Protein AF-A0A0U5JS63-F1 (afdb_monomer)

Organism: Limosilactobacillus reuteri (NCBI:txid1598)

Sequence (118 aa):
MTHFAPIREALPHPIIELARRQRMWEMTTAMLGSRHLGALLAKFPEVKAVFYGHLHYAQSLITVGNIEYRNQAVGVRRKNSENWKGKSLLDQWISCLYTKKSSFFKKRRKNTCNEVGN

InterPro domains:
  IPR029052 Metallo-dependent phosphatase-like [SSF56300] (23-82)

Nearest PDB structures (foldseek):
  3sxu-assembly1_B  TM=2.133E-01  e=7.254E+00  Escherichia coli K-12

Mean predicted aligned error: 8.8 Å

Radius of gyration: 21.94 Å; Cα contacts (8 Å, |Δi|>4): 132; chains: 1; bounding box: 36×58×70 Å

Secondary structure (DSSP, 8-state):
--SSB-SGGGS------SHHHHHHHHHHHHHHB-HHHHHHHTT-TT--EEEE--S-S----EEETTEEEEE-------TT-TT---SSHHHHHHHH------GGGS------------

Structure (mmCIF, N/CA/C/O backbone):
data_AF-A0A0U5JS63-F1
#
_entry.id   AF-A0A0U5JS63-F1
#
loop_
_atom_site.group_PDB
_atom_site.id
_atom_site.type_symbol
_atom_site.label_atom_id
_atom_site.label_alt_id
_atom_site.label_comp_id
_atom_site.label_asym_id
_atom_site.label_entity_id
_atom_site.label_seq_id
_atom_site.pdbx_PDB_ins_code
_atom_site.Cartn_x
_atom_site.Cartn_y
_atom_site.Cartn_z
_atom_site.occupancy
_atom_site.B_iso_or_equiv
_atom_site.auth_seq_id
_atom_site.auth_comp_id
_atom_site.auth_asym_id
_atom_site.auth_atom_id
_atom_site.pdbx_PDB_model_num
ATOM 1 N N . MET A 1 1 ? -0.360 -5.695 10.145 1.00 88.06 1 MET A N 1
ATOM 2 C CA . MET A 1 1 ? 0.600 -5.102 9.186 1.00 88.06 1 MET A CA 1
ATOM 3 C C . MET A 1 1 ? 1.315 -6.242 8.488 1.00 88.06 1 MET A C 1
ATOM 5 O O . MET A 1 1 ? 1.571 -7.245 9.138 1.00 88.06 1 MET A O 1
ATOM 9 N N . THR A 1 2 ? 1.598 -6.113 7.198 1.00 93.44 2 THR A N 1
ATOM 10 C CA . THR A 1 2 ? 2.401 -7.073 6.425 1.00 93.44 2 THR A CA 1
ATOM 11 C C . THR A 1 2 ? 3.505 -6.321 5.685 1.00 93.44 2 THR A C 1
ATOM 13 O O . THR A 1 2 ? 3.387 -5.119 5.468 1.00 93.44 2 THR A O 1
ATOM 16 N N . HIS A 1 3 ? 4.591 -6.995 5.316 1.00 93.81 3 HIS A N 1
ATOM 17 C CA . HIS A 1 3 ? 5.593 -6.393 4.439 1.00 93.81 3 HIS A CA 1
ATOM 18 C C . HIS A 1 3 ? 5.120 -6.401 2.977 1.00 93.81 3 HIS A C 1
ATOM 20 O O . HIS A 1 3 ? 5.173 -5.370 2.315 1.00 93.81 3 HIS A O 1
ATOM 26 N N . PHE A 1 4 ? 4.598 -7.535 2.504 1.00 95.44 4 PHE A N 1
ATOM 27 C CA . PHE A 1 4 ? 4.216 -7.765 1.108 1.00 95.44 4 PHE A CA 1
ATOM 28 C C . PHE A 1 4 ? 2.817 -7.246 0.761 1.00 95.44 4 PHE A C 1
ATOM 30 O O . PHE A 1 4 ? 1.952 -7.134 1.633 1.00 95.44 4 PHE A O 1
ATOM 37 N N . ALA A 1 5 ? 2.568 -6.996 -0.526 1.00 96.12 5 ALA A N 1
ATOM 38 C CA . ALA A 1 5 ? 1.268 -6.562 -1.023 1.00 96.12 5 ALA A CA 1
ATOM 39 C C . ALA A 1 5 ? 0.202 -7.669 -0.848 1.00 96.12 5 ALA A C 1
ATOM 41 O O . ALA A 1 5 ? 0.349 -8.770 -1.388 1.00 96.12 5 ALA A O 1
ATOM 42 N N . PRO A 1 6 ? -0.886 -7.413 -0.102 1.00 96.62 6 PRO A N 1
ATOM 43 C CA . PRO A 1 6 ? -1.882 -8.438 0.213 1.00 96.62 6 PRO A CA 1
ATOM 44 C C . PRO A 1 6 ? -2.947 -8.605 -0.879 1.00 96.62 6 PRO A C 1
ATOM 46 O O . PRO A 1 6 ? -3.703 -9.569 -0.850 1.00 96.62 6 PRO A O 1
ATOM 49 N N . ILE A 1 7 ? -3.049 -7.665 -1.818 1.00 96.19 7 ILE A N 1
ATOM 50 C CA . ILE A 1 7 ? -4.107 -7.627 -2.830 1.00 96.19 7 ILE A CA 1
ATOM 51 C C . ILE A 1 7 ? -3.521 -7.428 -4.218 1.00 96.19 7 ILE A C 1
ATOM 53 O O . ILE A 1 7 ? -2.464 -6.814 -4.381 1.00 96.19 7 ILE A O 1
ATOM 57 N N . ARG A 1 8 ? -4.222 -7.950 -5.224 1.00 94.12 8 ARG A N 1
ATOM 58 C CA . ARG A 1 8 ? -3.775 -7.873 -6.613 1.00 94.12 8 ARG A CA 1
ATOM 59 C C . ARG A 1 8 ? -3.787 -6.428 -7.095 1.00 94.12 8 ARG A C 1
ATOM 61 O O . ARG A 1 8 ? -2.828 -6.004 -7.714 1.00 94.12 8 ARG A O 1
ATOM 68 N N . GLU A 1 9 ? -4.814 -5.666 -6.743 1.00 94.06 9 GLU A N 1
ATOM 69 C CA . GLU A 1 9 ? -5.054 -4.268 -7.114 1.00 94.06 9 GLU A CA 1
ATOM 70 C C . GLU A 1 9 ? -3.917 -3.330 -6.681 1.00 94.06 9 GLU A C 1
ATOM 72 O O . GLU A 1 9 ? -3.735 -2.266 -7.267 1.00 94.06 9 GLU A O 1
ATOM 77 N N . ALA A 1 10 ? -3.122 -3.728 -5.680 1.00 93.12 10 ALA A N 1
ATOM 78 C CA . ALA A 1 10 ? -1.949 -2.973 -5.261 1.00 93.12 10 ALA A CA 1
ATOM 79 C C . ALA A 1 10 ? -0.753 -3.121 -6.222 1.00 93.12 10 ALA A C 1
ATOM 81 O O . ALA A 1 10 ? 0.143 -2.272 -6.218 1.00 93.12 10 ALA A O 1
ATOM 82 N N . LEU A 1 11 ? -0.723 -4.179 -7.033 1.00 91.56 11 LEU A N 1
ATOM 83 C CA . LEU A 1 11 ? 0.383 -4.495 -7.929 1.00 91.56 11 LEU A CA 1
ATOM 84 C C . LEU A 1 11 ? 0.225 -3.796 -9.288 1.00 91.56 11 LEU A C 1
ATOM 86 O O . LEU A 1 11 ? -0.900 -3.553 -9.734 1.00 91.56 11 LEU A O 1
ATOM 90 N N . PRO A 1 12 ? 1.325 -3.479 -9.992 1.00 85.62 12 PRO A N 1
ATOM 91 C CA . PRO A 1 12 ? 1.242 -2.928 -11.336 1.00 85.62 12 PRO A CA 1
ATOM 92 C C . PRO A 1 12 ? 0.799 -4.010 -12.333 1.00 85.62 12 PRO A C 1
ATOM 94 O O . PRO A 1 12 ? 1.218 -5.163 -12.247 1.00 85.62 12 PRO A O 1
ATOM 97 N N . HIS A 1 13 ? -0.012 -3.622 -13.317 1.00 84.69 13 HIS A N 1
ATOM 98 C CA . HIS A 1 13 ? -0.506 -4.514 -14.372 1.00 84.69 13 HIS A CA 1
ATOM 99 C C . HIS A 1 13 ? -0.167 -3.947 -15.758 1.00 84.69 13 HIS A C 1
ATOM 101 O O . HIS A 1 13 ? -1.053 -3.449 -16.452 1.00 84.69 13 HIS A O 1
ATOM 107 N N . PRO A 1 14 ? 1.117 -3.942 -16.152 1.00 86.44 14 PRO A N 1
ATOM 108 C CA . PRO A 1 14 ? 1.516 -3.511 -17.481 1.00 86.44 14 PRO A CA 1
ATOM 109 C C . PRO A 1 14 ? 0.976 -4.472 -18.545 1.00 86.44 14 PRO A C 1
ATOM 111 O O . PRO A 1 14 ? 0.935 -5.686 -18.347 1.00 86.44 14 PRO A O 1
ATOM 114 N N . ILE A 1 15 ? 0.622 -3.922 -19.702 1.00 88.31 15 ILE A N 1
ATOM 115 C CA . ILE A 1 15 ? 0.368 -4.706 -20.910 1.00 88.31 15 ILE A CA 1
ATOM 116 C C . ILE A 1 15 ? 1.737 -5.054 -21.505 1.00 88.31 15 ILE A C 1
ATOM 118 O O . ILE A 1 15 ? 2.526 -4.158 -21.808 1.00 88.31 15 ILE A O 1
ATOM 122 N N . ILE A 1 16 ? 2.051 -6.347 -21.617 1.00 89.50 16 ILE A N 1
ATOM 123 C CA . ILE A 1 16 ? 3.338 -6.828 -22.129 1.00 89.50 16 ILE A CA 1
ATOM 124 C C . ILE A 1 16 ? 3.092 -7.777 -23.300 1.00 89.50 16 ILE A C 1
ATOM 126 O O . ILE A 1 16 ? 2.625 -8.895 -23.120 1.00 89.50 16 ILE A O 1
ATOM 130 N N . GLU A 1 17 ? 3.468 -7.347 -24.501 1.00 91.19 17 GLU A N 1
ATOM 131 C CA . GLU A 1 17 ? 3.238 -8.121 -25.729 1.00 91.19 17 GLU A CA 1
ATOM 132 C C . GLU A 1 17 ? 4.258 -9.257 -25.919 1.00 91.19 17 GLU A C 1
ATOM 134 O O . GLU A 1 17 ? 3.952 -10.307 -26.479 1.00 91.19 17 GLU A O 1
ATOM 139 N N . LEU A 1 18 ? 5.490 -9.082 -25.425 1.00 95.06 18 LEU A N 1
ATOM 140 C CA . LEU A 1 18 ? 6.550 -10.074 -25.601 1.00 95.06 18 LEU A CA 1
ATOM 141 C C . LEU A 1 18 ? 6.511 -11.150 -24.504 1.00 95.06 18 LEU A C 1
ATOM 143 O O . LEU A 1 18 ? 6.820 -10.868 -23.344 1.00 95.06 18 LEU A O 1
ATOM 147 N N . ALA A 1 19 ? 6.291 -12.410 -24.890 1.00 92.25 19 ALA A N 1
ATOM 148 C CA . ALA A 1 19 ? 6.175 -13.555 -23.974 1.00 92.25 19 ALA A CA 1
ATOM 149 C C . ALA A 1 19 ? 7.341 -13.699 -22.971 1.00 92.25 19 ALA A C 1
ATOM 151 O O . ALA A 1 19 ? 7.136 -14.041 -21.807 1.00 92.25 19 ALA A O 1
ATOM 152 N N . ARG A 1 20 ? 8.583 -13.399 -23.383 1.00 93.38 20 ARG A N 1
ATOM 153 C CA . ARG A 1 20 ? 9.744 -13.419 -22.473 1.00 93.38 20 ARG A CA 1
ATOM 154 C C . ARG A 1 20 ? 9.622 -12.373 -21.359 1.00 93.38 20 ARG A C 1
ATOM 156 O O . ARG A 1 20 ? 9.942 -12.665 -20.210 1.00 93.38 20 ARG A O 1
ATOM 163 N N . ARG A 1 21 ? 9.178 -11.158 -21.698 1.00 92.75 21 ARG A N 1
ATOM 164 C CA . ARG A 1 21 ? 8.982 -10.073 -20.724 1.00 92.75 21 ARG A CA 1
ATOM 165 C C . ARG A 1 21 ? 7.787 -10.366 -19.817 1.00 92.75 21 ARG A C 1
ATOM 167 O O . ARG A 1 21 ? 7.883 -10.088 -18.628 1.00 92.75 21 ARG A O 1
ATOM 174 N N . GLN A 1 22 ? 6.733 -10.986 -20.351 1.00 94.19 22 GLN A N 1
ATOM 175 C CA . GLN A 1 22 ? 5.572 -11.416 -19.572 1.00 94.19 22 GLN A CA 1
ATOM 176 C C . GLN A 1 22 ? 5.977 -12.394 -18.458 1.00 94.19 22 GLN A C 1
ATOM 178 O O . GLN A 1 22 ? 5.692 -12.139 -17.293 1.00 94.19 22 GLN A O 1
ATOM 183 N N . ARG A 1 23 ? 6.758 -13.438 -18.776 1.00 92.44 23 ARG A N 1
ATOM 184 C CA . ARG A 1 23 ? 7.254 -14.390 -17.760 1.00 92.44 23 ARG A CA 1
ATOM 185 C C . ARG A 1 23 ? 8.115 -13.731 -16.683 1.00 92.44 23 ARG A C 1
ATOM 187 O O . ARG A 1 23 ? 7.968 -14.019 -15.499 1.00 92.44 23 ARG A O 1
ATOM 194 N N . MET A 1 24 ? 9.019 -12.829 -17.075 1.00 92.69 24 MET A N 1
ATOM 195 C CA . MET A 1 24 ? 9.816 -12.062 -16.105 1.00 92.69 24 MET A CA 1
ATOM 196 C C . MET A 1 24 ? 8.933 -11.219 -15.183 1.00 92.69 24 MET A C 1
ATOM 198 O O . MET A 1 24 ? 9.205 -11.118 -13.985 1.00 92.69 24 MET A O 1
ATOM 202 N N . TRP A 1 25 ? 7.879 -10.617 -15.733 1.00 92.19 25 TRP A N 1
ATOM 203 C CA . TRP A 1 25 ? 6.935 -9.824 -14.963 1.00 92.19 25 TRP A CA 1
ATOM 204 C C . TRP A 1 25 ? 6.110 -10.670 -13.993 1.00 92.19 25 TRP A C 1
ATOM 206 O O . TRP A 1 25 ? 5.932 -10.273 -12.845 1.00 92.19 25 TRP A O 1
ATOM 216 N N . GLU A 1 26 ? 5.670 -11.856 -14.404 1.00 91.44 26 GLU A N 1
ATOM 217 C CA . GLU A 1 26 ? 4.963 -12.807 -13.540 1.00 91.44 26 GLU A CA 1
ATOM 218 C C . GLU A 1 26 ? 5.833 -13.256 -12.362 1.00 91.44 26 GLU A C 1
ATO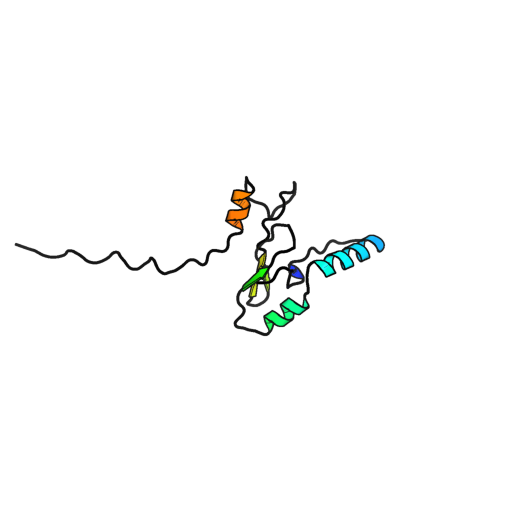M 220 O O . GLU A 1 26 ? 5.386 -13.187 -11.217 1.00 91.44 26 GLU A O 1
ATOM 225 N N . MET A 1 27 ? 7.100 -13.613 -12.612 1.00 92.50 27 MET A N 1
ATOM 226 C CA . MET A 1 27 ? 8.057 -13.941 -11.545 1.00 92.50 27 MET A CA 1
ATOM 227 C C . MET A 1 27 ? 8.287 -12.759 -10.600 1.00 92.50 27 MET A C 1
ATOM 229 O O . MET A 1 27 ? 8.313 -12.932 -9.385 1.00 92.50 27 MET A O 1
ATOM 233 N N . THR A 1 28 ? 8.416 -11.547 -11.146 1.00 91.50 28 THR A N 1
ATOM 234 C CA . THR A 1 28 ? 8.586 -10.333 -10.336 1.00 91.50 28 THR A CA 1
ATOM 235 C C . THR A 1 28 ? 7.351 -10.096 -9.467 1.00 91.50 28 THR A C 1
ATOM 237 O O . THR A 1 28 ? 7.474 -9.894 -8.265 1.00 91.50 28 THR A O 1
ATOM 240 N N . THR A 1 29 ? 6.155 -10.196 -10.050 1.00 91.56 29 THR A N 1
ATOM 241 C CA . THR A 1 29 ? 4.863 -10.027 -9.367 1.00 91.56 29 THR A CA 1
ATOM 242 C C . THR A 1 29 ? 4.680 -11.051 -8.245 1.00 91.56 29 THR A C 1
ATOM 244 O O . THR A 1 29 ? 4.194 -10.691 -7.175 1.00 91.56 29 THR A O 1
ATOM 247 N N . ALA A 1 30 ? 5.127 -12.295 -8.446 1.00 91.81 30 ALA A N 1
ATOM 248 C CA . ALA A 1 30 ? 5.085 -13.345 -7.427 1.00 91.81 30 ALA A CA 1
ATOM 249 C C . ALA A 1 30 ? 5.924 -13.015 -6.177 1.00 91.81 30 ALA A C 1
ATOM 251 O O . ALA A 1 30 ? 5.593 -13.471 -5.086 1.00 91.81 30 ALA A O 1
ATOM 252 N N . MET A 1 31 ? 6.969 -12.192 -6.314 1.00 93.69 31 MET A N 1
ATOM 253 C CA . MET A 1 31 ? 7.792 -11.734 -5.188 1.00 93.69 31 MET A CA 1
ATOM 254 C C . MET A 1 31 ? 7.185 -10.528 -4.459 1.00 93.69 31 MET A C 1
ATOM 256 O O . MET A 1 31 ? 7.557 -10.253 -3.322 1.00 93.69 31 MET A O 1
ATOM 260 N N . LEU A 1 32 ? 6.241 -9.810 -5.082 1.00 94.00 32 LEU A N 1
ATOM 261 C CA . LEU A 1 32 ? 5.661 -8.596 -4.500 1.00 94.00 32 LEU A CA 1
ATOM 262 C C . LEU A 1 32 ? 4.600 -8.885 -3.434 1.00 94.00 32 LEU A C 1
ATOM 264 O O . LEU A 1 32 ? 4.360 -8.049 -2.557 1.00 94.00 32 LEU A O 1
ATOM 268 N N . GLY A 1 33 ? 3.957 -10.050 -3.502 1.00 94.00 33 GLY A N 1
ATOM 269 C CA . GLY A 1 33 ? 2.986 -10.480 -2.509 1.00 94.00 33 GLY A CA 1
ATOM 270 C C . GLY A 1 33 ? 2.002 -11.522 -3.014 1.00 94.00 33 GLY A C 1
ATOM 271 O O . GLY A 1 33 ? 2.281 -12.269 -3.948 1.00 94.00 33 GLY A O 1
ATOM 272 N N . SER A 1 34 ? 0.846 -11.612 -2.357 1.00 93.69 34 SER A N 1
ATOM 273 C CA . SER A 1 34 ? -0.103 -12.703 -2.587 1.00 93.69 34 SER A CA 1
ATOM 274 C C . SER A 1 34 ? -1.546 -12.259 -2.415 1.00 93.69 34 SER A C 1
ATOM 276 O O . SER A 1 34 ? -1.960 -11.873 -1.324 1.00 93.69 34 SER A O 1
ATOM 278 N N . ARG A 1 35 ? -2.352 -12.438 -3.470 1.00 93.56 35 ARG A N 1
ATOM 279 C CA . ARG A 1 35 ? -3.812 -12.227 -3.433 1.00 93.56 35 ARG A CA 1
ATOM 280 C C . ARG A 1 35 ? -4.531 -13.128 -2.424 1.00 93.56 35 ARG A C 1
ATOM 282 O O . ARG A 1 35 ? -5.616 -12.790 -1.960 1.00 93.56 35 ARG A O 1
ATOM 289 N N . HIS A 1 36 ? -3.940 -14.277 -2.086 1.00 95.44 36 HIS A N 1
ATOM 290 C CA . HIS A 1 36 ? -4.526 -15.209 -1.123 1.00 95.44 36 HIS A CA 1
ATOM 291 C C . HIS A 1 36 ? -4.530 -14.622 0.293 1.00 95.44 36 HIS A C 1
ATOM 293 O O . HIS A 1 36 ? -5.448 -14.904 1.058 1.00 95.44 36 HIS A O 1
ATOM 299 N N . LEU A 1 37 ? -3.565 -13.752 0.620 1.00 95.75 37 LEU A N 1
ATOM 300 C CA . LEU A 1 37 ? -3.549 -13.033 1.892 1.00 95.75 37 LEU A CA 1
ATOM 301 C C . LEU A 1 37 ? -4.722 -12.048 1.985 1.00 95.75 37 LEU A C 1
ATOM 303 O O . LEU A 1 37 ? -5.413 -12.019 2.997 1.00 95.75 37 LEU A O 1
ATOM 307 N N . GLY A 1 38 ? -4.996 -11.282 0.928 1.00 95.56 38 GLY A N 1
ATOM 308 C CA . GLY A 1 38 ? -6.153 -10.388 0.865 1.00 95.56 38 GLY A CA 1
ATOM 309 C C . GLY A 1 38 ? -7.472 -11.142 0.999 1.00 95.56 38 GLY A C 1
ATOM 310 O O . GLY A 1 38 ? -8.318 -10.750 1.799 1.00 95.56 38 GLY A O 1
ATOM 311 N N . ALA A 1 39 ? -7.605 -12.274 0.301 1.00 96.12 39 ALA A N 1
ATOM 312 C CA . ALA A 1 39 ? -8.772 -13.146 0.412 1.00 96.12 39 ALA A CA 1
ATOM 313 C C . ALA A 1 39 ? -8.947 -13.733 1.823 1.00 96.12 39 ALA A C 1
ATOM 315 O O . ALA A 1 39 ? -10.074 -13.890 2.281 1.00 96.12 39 ALA A O 1
ATOM 316 N N . LEU A 1 40 ? -7.852 -14.050 2.522 1.00 96.44 40 LEU A N 1
ATOM 317 C CA . LEU A 1 40 ? -7.896 -14.480 3.919 1.00 96.44 40 LEU A CA 1
ATOM 318 C C . LEU A 1 40 ? -8.368 -13.343 4.830 1.00 96.44 40 LEU A C 1
ATOM 320 O O . LEU A 1 40 ? -9.277 -13.548 5.625 1.00 96.44 40 LEU A O 1
ATOM 324 N N . LEU A 1 41 ? -7.784 -12.150 4.694 1.00 96.06 41 LEU A N 1
ATOM 325 C CA . LEU A 1 41 ? -8.118 -10.980 5.513 1.00 96.06 41 LEU A CA 1
ATOM 326 C C . LEU A 1 41 ? -9.584 -10.559 5.346 1.00 96.06 41 LEU A C 1
ATOM 328 O O . LEU A 1 41 ? -10.228 -10.213 6.330 1.00 96.06 41 LEU A O 1
ATOM 332 N N . ALA A 1 42 ? -10.129 -10.668 4.132 1.00 95.44 42 ALA A N 1
ATOM 333 C CA . ALA A 1 42 ? -11.529 -10.367 3.835 1.00 95.44 42 ALA A CA 1
ATOM 334 C C . ALA A 1 42 ? -12.541 -11.260 4.577 1.00 95.44 42 ALA A C 1
ATOM 336 O O . ALA A 1 42 ? -13.703 -10.885 4.703 1.00 95.44 42 ALA A O 1
ATOM 337 N N . LYS A 1 43 ? -12.121 -12.425 5.091 1.00 97.00 43 LYS A N 1
ATOM 338 C CA . LYS A 1 43 ? -12.988 -13.314 5.883 1.00 97.00 43 LYS A CA 1
ATOM 339 C C . LYS A 1 43 ? -13.233 -12.809 7.307 1.00 97.00 43 LYS A C 1
ATOM 341 O O . LYS A 1 43 ? -14.125 -13.325 7.970 1.00 97.00 43 LYS A O 1
ATOM 346 N N . PHE A 1 44 ? -12.454 -11.834 7.772 1.00 96.69 44 PHE A N 1
ATOM 347 C CA . PHE A 1 44 ? -12.516 -11.313 9.134 1.00 96.69 44 PHE A CA 1
ATOM 348 C C . PHE A 1 44 ? -13.122 -9.902 9.121 1.00 96.69 44 PHE A C 1
ATOM 350 O O . PHE A 1 44 ? -12.422 -8.941 8.786 1.00 96.69 44 PHE A O 1
ATOM 357 N N . PRO A 1 45 ? -14.415 -9.736 9.455 1.00 93.81 45 PRO A N 1
ATOM 358 C CA . PRO A 1 45 ? -15.106 -8.448 9.357 1.00 93.81 45 PRO A CA 1
ATOM 359 C C . PRO A 1 45 ? -14.528 -7.361 10.278 1.00 93.81 45 PRO A C 1
ATOM 361 O O . PRO A 1 45 ? -14.789 -6.172 10.063 1.00 93.81 45 PRO A O 1
ATOM 364 N N . GLU A 1 46 ? -13.746 -7.737 11.286 1.00 96.19 46 GLU A N 1
ATOM 365 C CA . GLU A 1 46 ? -13.034 -6.851 12.207 1.00 96.19 46 GLU A CA 1
ATOM 366 C C . GLU A 1 46 ? -11.849 -6.147 11.533 1.00 96.19 46 GLU A C 1
ATOM 368 O O . GLU A 1 46 ? -11.430 -5.071 11.971 1.00 96.19 46 GLU A O 1
ATOM 373 N N . VAL A 1 47 ? -11.313 -6.715 10.449 1.00 96.19 47 VAL A N 1
ATOM 374 C CA . VAL A 1 47 ? -10.216 -6.110 9.694 1.00 96.19 47 VAL A CA 1
ATOM 375 C C . VAL A 1 47 ? -10.767 -4.924 8.908 1.00 96.19 47 VAL A C 1
ATOM 377 O O . VAL A 1 47 ? -11.454 -5.089 7.910 1.00 96.19 47 VAL A O 1
ATOM 380 N N . LYS A 1 48 ? -10.468 -3.704 9.365 1.00 95.75 48 LYS A N 1
ATOM 381 C CA . LYS A 1 48 ? -10.869 -2.458 8.680 1.00 95.75 48 LYS A CA 1
ATOM 382 C C . LYS A 1 48 ? -9.751 -1.811 7.877 1.00 95.75 48 LYS A C 1
ATOM 384 O O . LYS A 1 48 ? -10.019 -1.080 6.931 1.00 95.75 48 LYS A O 1
ATOM 389 N N . ALA A 1 49 ? -8.501 -2.063 8.254 1.00 95.81 49 ALA A N 1
ATOM 390 C CA . ALA A 1 49 ? -7.346 -1.487 7.586 1.00 95.81 49 ALA A CA 1
ATOM 391 C C . ALA A 1 49 ? -6.161 -2.456 7.584 1.00 95.81 49 ALA A C 1
ATOM 393 O O . ALA A 1 49 ? -5.862 -3.103 8.590 1.00 95.81 49 ALA A O 1
ATOM 394 N N . VAL A 1 50 ? -5.454 -2.513 6.460 1.00 96.38 50 VAL A N 1
ATOM 395 C CA . VAL A 1 50 ? -4.265 -3.334 6.245 1.00 96.38 50 VAL A CA 1
ATOM 396 C C . VAL A 1 50 ? -3.134 -2.438 5.761 1.00 96.38 50 VAL A C 1
ATOM 398 O O . VAL A 1 50 ? -3.176 -1.868 4.673 1.00 96.38 50 VAL A O 1
ATOM 401 N N . PHE A 1 51 ? -2.094 -2.344 6.581 1.00 95.44 51 PHE A N 1
ATOM 402 C CA . PHE A 1 51 ? -0.859 -1.646 6.240 1.00 95.44 51 PHE A CA 1
ATOM 403 C C . PHE A 1 51 ? 0.120 -2.615 5.584 1.00 95.44 51 PHE A C 1
ATOM 405 O O . PHE A 1 51 ? 0.365 -3.696 6.138 1.00 95.44 51 PHE A O 1
ATOM 412 N N . TYR A 1 52 ? 0.663 -2.217 4.435 1.00 95.50 52 TYR A N 1
ATOM 413 C CA . TYR A 1 52 ? 1.618 -3.001 3.652 1.00 95.50 52 TYR A CA 1
ATOM 414 C C . TYR A 1 52 ? 2.745 -2.135 3.071 1.00 95.50 52 TYR A C 1
ATOM 416 O O . TYR A 1 52 ? 2.699 -0.909 3.169 1.00 95.50 52 TYR A O 1
ATOM 424 N N . GLY A 1 53 ? 3.779 -2.762 2.506 1.00 91.44 53 GLY A N 1
ATOM 425 C CA . GLY A 1 53 ? 4.940 -2.080 1.934 1.00 91.44 53 GLY A CA 1
ATOM 426 C C . GLY A 1 53 ? 5.533 -2.844 0.752 1.00 91.44 53 GLY A C 1
ATOM 427 O O . GLY A 1 53 ? 4.796 -3.276 -0.131 1.00 91.44 53 GLY A O 1
ATOM 428 N N . HIS A 1 54 ? 6.864 -2.983 0.729 1.00 93.62 54 HIS A N 1
ATOM 429 C CA . HIS A 1 54 ? 7.662 -3.734 -0.260 1.00 93.62 54 HIS A CA 1
ATOM 430 C C . HIS A 1 54 ? 7.679 -3.179 -1.700 1.00 93.62 54 HIS A C 1
ATOM 432 O O . HIS A 1 54 ? 8.669 -3.318 -2.407 1.00 93.62 54 HIS A O 1
ATOM 438 N N . LEU A 1 55 ? 6.642 -2.459 -2.127 1.00 89.75 55 LEU A N 1
ATOM 439 C CA . LEU A 1 55 ? 6.497 -1.985 -3.507 1.00 89.75 55 LEU A CA 1
ATOM 440 C C . LEU A 1 55 ? 7.488 -0.886 -3.924 1.00 89.75 55 LEU A C 1
ATOM 442 O O . LEU A 1 55 ? 7.694 -0.664 -5.113 1.00 89.75 55 LEU A O 1
ATOM 446 N N . HIS A 1 56 ? 8.104 -0.183 -2.969 1.00 88.25 56 HIS A N 1
ATOM 447 C CA . HIS A 1 56 ? 9.091 0.883 -3.222 1.00 88.25 56 HIS A CA 1
ATOM 448 C C . HIS A 1 56 ? 8.587 2.009 -4.156 1.00 88.25 56 HIS A C 1
ATOM 450 O O . HIS A 1 56 ? 9.377 2.795 -4.686 1.00 88.25 56 HIS A O 1
ATOM 456 N N . TYR A 1 57 ? 7.271 2.159 -4.308 1.00 87.00 57 TYR A N 1
ATOM 457 C CA . TYR A 1 57 ? 6.625 3.314 -4.925 1.00 87.00 57 TYR A CA 1
ATOM 458 C C . TYR A 1 57 ? 5.493 3.830 -4.040 1.00 87.00 57 TYR A C 1
ATOM 460 O O . TYR A 1 57 ? 4.876 3.065 -3.296 1.00 87.00 57 TYR A O 1
ATOM 468 N N . ALA A 1 58 ? 5.228 5.133 -4.140 1.00 86.06 58 ALA A N 1
ATOM 469 C CA . ALA A 1 58 ? 4.077 5.754 -3.504 1.00 86.06 58 ALA A CA 1
ATOM 470 C C . ALA A 1 58 ? 2.793 5.270 -4.189 1.00 86.06 58 ALA A C 1
ATOM 472 O O . ALA A 1 58 ? 2.710 5.222 -5.421 1.00 86.06 58 ALA A O 1
ATOM 473 N N . GLN A 1 59 ? 1.788 4.924 -3.393 1.00 88.69 59 GLN A N 1
ATOM 474 C CA . GLN A 1 59 ? 0.504 4.440 -3.881 1.00 88.69 59 GLN A CA 1
ATOM 475 C C . GLN A 1 59 ? -0.628 5.089 -3.095 1.00 88.69 59 GLN A C 1
ATOM 477 O O . GLN A 1 59 ? -0.542 5.233 -1.876 1.00 88.69 59 GLN A O 1
ATOM 482 N N . SER A 1 60 ? -1.683 5.476 -3.805 1.00 89.31 60 SER A N 1
ATOM 483 C CA . SER A 1 60 ? -2.906 5.992 -3.192 1.00 89.31 60 SER A CA 1
ATOM 484 C C . SER A 1 60 ? -3.626 4.904 -2.383 1.00 89.31 60 SER A C 1
ATOM 486 O O . SER A 1 60 ? -3.427 3.714 -2.620 1.00 89.31 60 SER A O 1
ATOM 488 N N . LEU A 1 61 ? -4.459 5.313 -1.420 1.00 92.25 61 LEU A N 1
ATOM 489 C CA . LEU A 1 61 ? -5.320 4.402 -0.658 1.00 92.25 61 LEU A CA 1
ATOM 490 C C . LEU A 1 61 ? -6.163 3.550 -1.618 1.00 92.25 61 LEU A C 1
ATOM 492 O O . LEU A 1 61 ? -6.812 4.092 -2.510 1.00 92.25 61 LEU A O 1
ATOM 496 N N . ILE A 1 62 ? -6.174 2.237 -1.397 1.00 95.25 62 ILE A N 1
ATOM 497 C CA . ILE A 1 62 ? -7.044 1.301 -2.111 1.00 95.25 62 ILE A CA 1
ATOM 498 C C . ILE A 1 62 ? -8.083 0.781 -1.127 1.00 95.25 62 ILE A C 1
ATOM 500 O O . ILE A 1 62 ? -7.727 0.326 -0.044 1.00 95.25 62 ILE A O 1
ATOM 504 N N . THR A 1 63 ? -9.355 0.798 -1.509 1.00 96.75 63 THR A N 1
ATOM 505 C CA . THR A 1 63 ? -10.434 0.204 -0.713 1.00 96.75 63 THR A CA 1
ATOM 506 C C . THR A 1 63 ? -11.037 -0.962 -1.482 1.00 96.75 63 THR A C 1
ATOM 508 O O . THR A 1 63 ? -11.463 -0.791 -2.622 1.00 96.75 63 THR A O 1
ATOM 511 N N . VAL A 1 64 ? -11.079 -2.142 -0.858 1.00 95.56 64 VAL A N 1
ATOM 512 C CA . VAL A 1 64 ? -11.748 -3.334 -1.402 1.00 95.56 64 VAL A CA 1
ATOM 513 C C . VAL A 1 64 ? -12.731 -3.839 -0.353 1.00 95.56 64 VAL A C 1
ATOM 515 O O . VAL A 1 64 ? -12.340 -4.180 0.764 1.00 95.56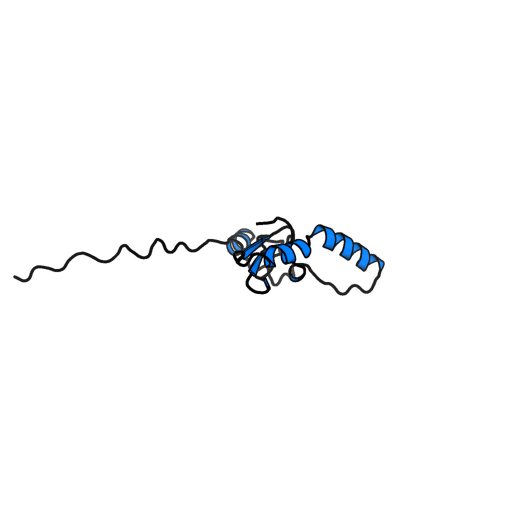 64 VAL A O 1
ATOM 518 N N . GLY A 1 65 ? -14.021 -3.851 -0.692 1.00 93.44 65 GLY A N 1
ATOM 519 C CA . GLY A 1 65 ? -15.078 -4.135 0.279 1.00 93.44 65 GLY A CA 1
ATOM 520 C C . GLY A 1 65 ? -15.066 -3.123 1.430 1.00 93.44 65 GLY A C 1
ATOM 521 O O . GLY A 1 65 ? -15.168 -1.921 1.204 1.00 93.44 65 GLY A O 1
ATOM 522 N N . ASN A 1 66 ? -14.93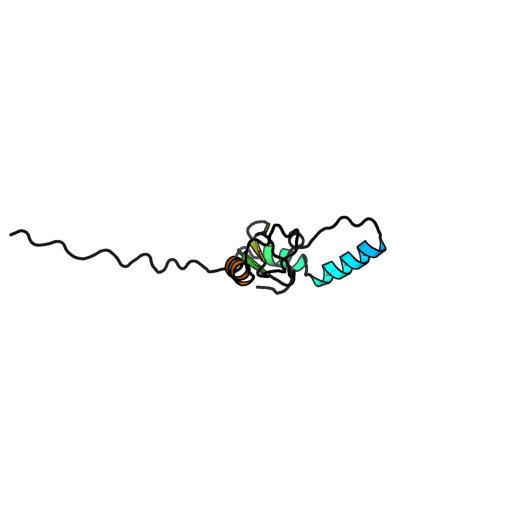1 -3.612 2.665 1.00 93.69 66 ASN A N 1
ATOM 523 C CA . ASN A 1 66 ? -14.870 -2.801 3.886 1.00 93.69 66 ASN A CA 1
ATOM 524 C C . ASN A 1 66 ? -13.439 -2.612 4.435 1.00 93.69 66 ASN A C 1
ATOM 526 O O . ASN A 1 66 ? -13.289 -2.155 5.572 1.00 93.69 66 ASN A O 1
ATOM 530 N N . ILE A 1 67 ? -12.413 -2.984 3.659 1.00 97.38 67 ILE A N 1
ATOM 531 C CA . ILE A 1 67 ? -11.008 -2.952 4.074 1.00 97.38 67 ILE A CA 1
ATOM 532 C C . ILE A 1 67 ? -10.253 -1.862 3.315 1.00 97.38 67 ILE A C 1
ATOM 534 O O . ILE A 1 67 ? -10.224 -1.832 2.083 1.00 97.38 67 ILE A O 1
ATOM 538 N N . GLU A 1 68 ? -9.582 -0.998 4.069 1.00 97.06 68 GLU A N 1
ATOM 539 C CA . GLU A 1 68 ? -8.633 -0.013 3.561 1.00 97.06 68 GLU A CA 1
ATOM 540 C C . GLU A 1 68 ? -7.217 -0.594 3.474 1.00 97.06 68 GLU A C 1
ATOM 542 O O . GLU A 1 68 ? -6.610 -0.952 4.482 1.00 97.06 68 GLU A O 1
ATOM 547 N N . TYR A 1 69 ? -6.634 -0.622 2.284 1.00 96.38 69 TYR A N 1
ATOM 548 C CA . TYR A 1 69 ? -5.263 -1.054 2.040 1.00 96.38 69 TYR A CA 1
ATOM 549 C C . TYR A 1 69 ? -4.356 0.163 1.875 1.00 96.38 69 TYR A C 1
ATOM 551 O O . TYR A 1 69 ? -4.473 0.941 0.926 1.00 96.38 69 TYR A O 1
ATOM 559 N N . ARG A 1 70 ? -3.422 0.324 2.815 1.00 94.56 70 ARG A N 1
ATOM 560 C CA . ARG A 1 70 ? -2.534 1.488 2.915 1.00 94.56 70 ARG A CA 1
ATOM 561 C C . ARG A 1 70 ? -1.080 1.075 2.712 1.00 94.56 70 ARG A C 1
ATOM 563 O O . ARG A 1 70 ? -0.486 0.443 3.587 1.00 94.56 70 ARG A O 1
ATOM 570 N N . ASN A 1 71 ? -0.499 1.479 1.586 1.00 93.56 71 ASN A N 1
ATOM 571 C CA . ASN A 1 71 ? 0.934 1.344 1.348 1.00 93.56 71 ASN A CA 1
ATOM 572 C C . ASN A 1 71 ? 1.697 2.371 2.203 1.00 93.56 71 ASN A C 1
ATOM 574 O O . ASN A 1 71 ? 1.425 3.566 2.127 1.00 93.56 71 ASN A O 1
ATOM 578 N N . GLN A 1 72 ? 2.625 1.906 3.036 1.00 91.38 72 GLN A N 1
ATOM 579 C CA . GLN A 1 72 ? 3.480 2.740 3.891 1.00 91.38 72 GLN A CA 1
ATOM 580 C C . GLN A 1 72 ? 4.861 3.003 3.272 1.00 91.38 72 GLN A C 1
ATOM 582 O O . GLN A 1 72 ? 5.684 3.697 3.867 1.00 91.38 72 GLN A O 1
ATOM 587 N N . ALA A 1 73 ? 5.144 2.457 2.086 1.00 90.19 73 ALA A N 1
ATOM 588 C CA . ALA A 1 73 ? 6.370 2.767 1.372 1.00 90.19 73 ALA A CA 1
ATOM 589 C C . ALA A 1 73 ? 6.348 4.225 0.893 1.00 90.19 73 ALA A C 1
ATOM 591 O O . ALA A 1 73 ? 5.472 4.630 0.131 1.00 90.19 73 ALA A O 1
ATOM 592 N N . VAL A 1 74 ? 7.372 4.987 1.285 1.00 90.25 74 VAL A N 1
ATOM 593 C CA . VAL A 1 74 ? 7.601 6.364 0.807 1.00 90.25 74 VAL A CA 1
ATOM 594 C C . VAL A 1 74 ? 7.727 6.392 -0.716 1.00 90.25 74 VAL A C 1
ATOM 596 O O . VAL A 1 74 ? 7.211 7.280 -1.390 1.00 90.25 74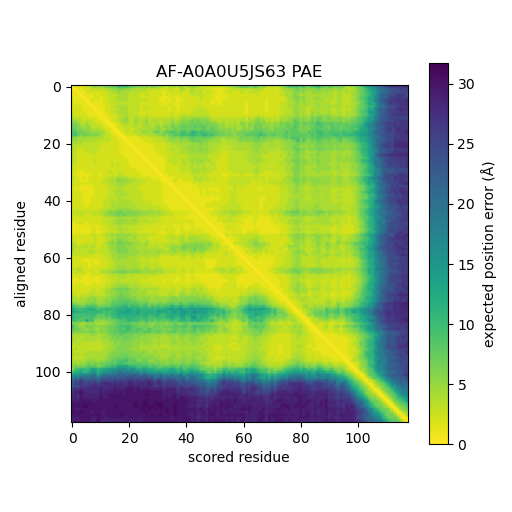 VAL A O 1
ATOM 599 N N . GLY A 1 75 ? 8.403 5.373 -1.247 1.00 87.00 75 GLY A N 1
ATOM 600 C CA . GLY A 1 75 ? 8.715 5.215 -2.653 1.00 87.00 75 GLY A CA 1
ATOM 601 C C . GLY A 1 75 ? 10.065 5.80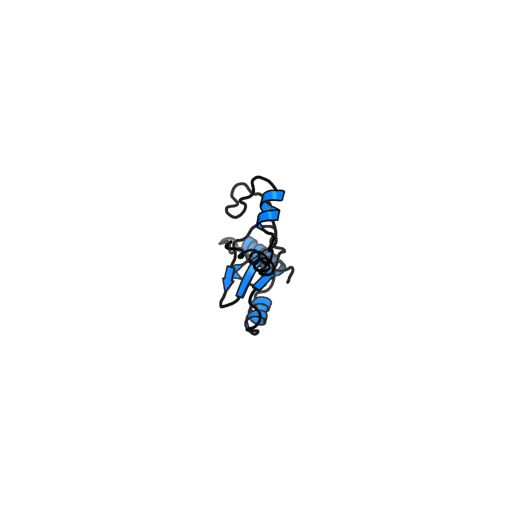9 -3.044 1.00 87.00 75 GLY A C 1
ATOM 602 O O . GLY A 1 75 ? 10.879 6.163 -2.193 1.00 87.00 75 GLY A O 1
ATOM 603 N N . VAL A 1 76 ? 10.277 5.962 -4.349 1.00 85.00 76 VAL A N 1
ATOM 604 C CA . VAL A 1 76 ? 11.402 6.712 -4.922 1.00 85.00 76 VAL A CA 1
ATOM 605 C C . VAL A 1 76 ? 10.848 7.771 -5.867 1.00 85.00 76 VAL A C 1
ATOM 607 O O . VAL A 1 76 ? 9.985 7.469 -6.696 1.00 85.00 76 VAL A O 1
ATOM 610 N N . ARG A 1 77 ? 11.359 9.007 -5.784 1.00 83.75 77 ARG A N 1
ATOM 611 C CA . ARG A 1 77 ? 10.949 10.092 -6.683 1.00 83.75 77 ARG A CA 1
ATOM 612 C C . ARG A 1 77 ? 11.397 9.784 -8.113 1.00 83.75 77 ARG A C 1
ATOM 614 O O . ARG A 1 77 ? 12.588 9.784 -8.411 1.00 83.75 77 ARG A O 1
ATOM 621 N N . ARG A 1 78 ? 10.435 9.550 -9.007 1.00 81.69 78 ARG A N 1
ATOM 622 C CA . ARG A 1 78 ? 10.659 9.382 -10.453 1.00 81.69 78 ARG A CA 1
ATOM 623 C C . ARG A 1 78 ? 10.062 10.562 -11.214 1.00 81.69 78 ARG A C 1
ATOM 625 O O . ARG A 1 78 ? 9.093 11.154 -10.750 1.00 81.69 78 ARG A O 1
ATOM 632 N N . LYS A 1 79 ? 10.609 10.863 -12.399 1.00 75.56 79 LYS A N 1
ATOM 633 C CA . LYS A 1 79 ? 10.195 12.000 -13.248 1.00 75.56 79 LYS A CA 1
ATOM 634 C C . LYS A 1 79 ? 8.683 12.026 -13.545 1.00 75.56 79 LYS A C 1
ATOM 636 O O . LYS A 1 79 ? 8.115 13.104 -13.614 1.00 75.56 79 LYS A O 1
ATOM 641 N N . ASN A 1 80 ? 8.043 10.854 -13.623 1.00 71.69 80 ASN A N 1
ATOM 642 C CA . ASN A 1 80 ? 6.619 10.691 -13.954 1.00 71.69 80 ASN A CA 1
ATOM 643 C C . ASN A 1 80 ? 5.803 10.069 -12.799 1.00 71.69 80 ASN A C 1
ATOM 645 O O . ASN A 1 80 ? 4.866 9.313 -13.031 1.00 71.69 80 ASN A O 1
ATOM 649 N N . SER A 1 81 ? 6.204 10.284 -11.543 1.00 73.88 81 SER A N 1
ATOM 650 C CA . SER A 1 81 ? 5.505 9.700 -10.391 1.00 73.88 81 SER A CA 1
ATOM 651 C C . SER A 1 81 ? 4.357 10.595 -9.919 1.00 73.88 81 SER A C 1
ATOM 653 O O . SER A 1 81 ? 4.570 11.455 -9.071 1.00 73.88 81 SER A O 1
ATOM 655 N N . GLU A 1 82 ? 3.133 10.346 -10.386 1.00 77.44 82 GLU A N 1
ATOM 656 C CA . GLU A 1 82 ? 1.927 11.095 -9.970 1.00 77.44 82 GLU A CA 1
ATOM 657 C C . GLU A 1 82 ? 1.647 11.014 -8.458 1.00 77.44 82 GLU A C 1
ATOM 659 O O . GLU A 1 82 ? 1.134 11.950 -7.841 1.00 77.44 82 GLU A O 1
ATOM 664 N N . ASN A 1 83 ? 2.022 9.893 -7.838 1.00 79.94 83 ASN A N 1
ATOM 665 C CA . ASN A 1 83 ? 1.759 9.633 -6.423 1.00 79.94 83 ASN A CA 1
ATOM 666 C C . ASN A 1 83 ? 2.827 10.215 -5.478 1.00 79.94 83 ASN A C 1
ATOM 668 O O . ASN A 1 83 ? 2.612 10.246 -4.267 1.00 79.94 83 ASN A O 1
ATOM 672 N N . TRP A 1 84 ? 3.969 10.681 -6.000 1.00 86.81 84 TRP A N 1
ATOM 673 C CA . TRP A 1 84 ? 4.986 11.353 -5.185 1.00 86.81 84 TRP A CA 1
ATOM 674 C C . TRP A 1 84 ? 4.725 12.856 -5.220 1.00 86.81 84 TRP A C 1
ATOM 676 O O . TRP A 1 84 ? 4.936 13.495 -6.247 1.00 86.81 84 TRP A O 1
ATOM 686 N N . LYS A 1 85 ? 4.285 13.431 -4.098 1.00 84.69 85 LYS A N 1
ATOM 687 C CA . LYS A 1 85 ? 3.852 14.837 -4.021 1.00 84.69 85 LYS A CA 1
ATOM 688 C C . LYS A 1 85 ? 4.769 15.711 -3.157 1.00 84.69 85 LYS A C 1
ATOM 690 O O . LYS A 1 85 ? 4.686 16.934 -3.233 1.00 84.69 85 LYS A O 1
ATOM 695 N N . GLY A 1 86 ? 5.647 15.109 -2.351 1.00 85.88 86 GLY A N 1
ATOM 696 C CA . GLY A 1 86 ? 6.583 15.829 -1.485 1.00 85.88 86 GLY A CA 1
ATOM 697 C C . GLY A 1 86 ? 7.690 16.555 -2.259 1.00 85.88 86 GLY A C 1
ATOM 698 O O . GLY A 1 86 ? 8.296 15.990 -3.175 1.00 85.88 86 GLY A O 1
ATOM 699 N N . LYS A 1 87 ? 7.994 17.798 -1.857 1.00 88.94 87 LYS A N 1
ATOM 700 C CA . LYS A 1 87 ? 9.109 18.589 -2.413 1.00 88.94 87 LYS A CA 1
ATOM 701 C C . LYS A 1 87 ? 10.466 18.009 -1.996 1.00 88.94 87 LYS A C 1
ATOM 703 O O . LYS A 1 87 ? 11.420 18.057 -2.772 1.00 88.94 87 LYS A O 1
ATOM 708 N N . SER A 1 88 ? 10.517 17.391 -0.818 1.00 90.19 88 SER A N 1
ATOM 709 C CA . SER A 1 88 ? 11.645 16.630 -0.280 1.00 90.19 88 SER A CA 1
ATOM 710 C C . SER A 1 88 ? 11.256 15.187 0.084 1.00 90.19 88 SER A C 1
ATOM 712 O O . SER A 1 88 ? 10.077 14.823 0.103 1.00 90.19 88 SER A O 1
ATOM 714 N N . LEU A 1 89 ? 12.259 14.354 0.395 1.00 89.62 89 LEU A N 1
ATOM 715 C CA . LEU A 1 89 ? 12.046 13.016 0.965 1.00 89.62 89 LEU A CA 1
ATOM 716 C C . LEU A 1 89 ? 11.287 13.087 2.295 1.00 89.62 89 LEU A C 1
ATOM 718 O O . LEU A 1 89 ? 10.388 12.282 2.521 1.00 89.62 89 LEU A O 1
ATOM 722 N N . LEU A 1 90 ? 11.630 14.057 3.149 1.00 92.62 90 LEU A N 1
ATOM 723 C CA . LEU A 1 90 ? 10.987 14.244 4.446 1.00 92.62 90 LEU A CA 1
ATOM 724 C C . LEU A 1 90 ? 9.504 14.594 4.279 1.00 92.62 90 LEU A C 1
ATOM 726 O O . LEU A 1 90 ? 8.670 13.978 4.934 1.00 92.62 90 LEU A O 1
ATOM 730 N N . ASP A 1 91 ? 9.163 15.497 3.354 1.00 91.94 91 ASP A N 1
ATOM 731 C CA . ASP A 1 91 ? 7.762 15.854 3.078 1.00 91.94 91 ASP A CA 1
ATOM 73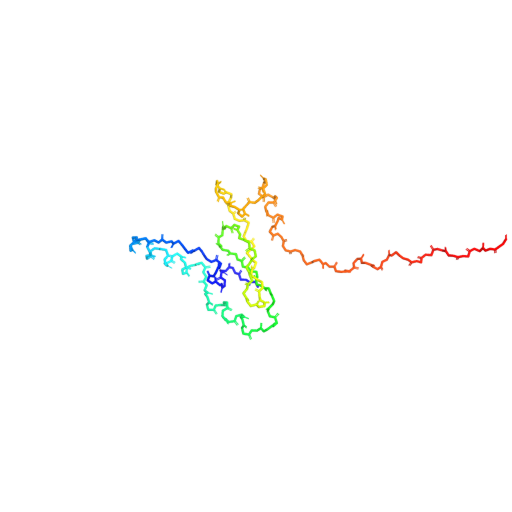2 C C . ASP A 1 91 ? 6.955 14.636 2.619 1.00 91.94 91 ASP A C 1
ATOM 734 O O . ASP A 1 91 ? 5.832 14.407 3.073 1.00 91.94 91 ASP A O 1
ATOM 738 N N . GLN A 1 92 ? 7.539 13.827 1.727 1.00 91.06 92 GLN A N 1
ATOM 739 C CA . GLN A 1 92 ? 6.890 12.610 1.254 1.00 91.06 92 GLN A CA 1
ATOM 740 C C . GLN A 1 92 ? 6.735 11.592 2.388 1.00 91.06 92 GLN A C 1
ATOM 742 O O . GLN A 1 92 ? 5.665 11.001 2.529 1.00 91.06 92 GLN A O 1
ATOM 747 N N . TRP A 1 93 ? 7.766 11.400 3.211 1.00 89.81 93 TRP A N 1
ATOM 748 C CA . TRP A 1 93 ? 7.706 10.494 4.354 1.00 89.81 93 TRP A CA 1
ATOM 749 C C . TRP A 1 93 ? 6.626 10.923 5.353 1.00 89.81 93 TRP A C 1
ATOM 751 O O . TRP A 1 93 ? 5.787 10.099 5.715 1.00 89.81 93 TRP A O 1
ATOM 761 N N . ILE A 1 94 ? 6.557 12.215 5.700 1.00 90.50 94 ILE A N 1
ATOM 762 C CA . ILE A 1 94 ? 5.502 12.778 6.557 1.00 90.50 94 ILE A CA 1
ATOM 763 C C . ILE A 1 94 ? 4.117 12.502 5.963 1.00 90.50 94 ILE A C 1
ATOM 765 O O . ILE A 1 94 ? 3.209 12.110 6.692 1.00 90.50 94 ILE A O 1
ATOM 769 N N . SER A 1 95 ? 3.949 12.640 4.644 1.00 87.44 95 SER A N 1
ATOM 770 C CA . SER A 1 95 ? 2.663 12.364 3.985 1.00 87.44 95 SER A CA 1
ATOM 771 C C . SER A 1 95 ? 2.230 10.892 4.048 1.00 87.44 95 SER A C 1
ATOM 773 O O . SER A 1 95 ? 1.039 10.601 3.950 1.00 87.44 95 SER A O 1
ATOM 775 N N . CYS A 1 96 ? 3.175 9.964 4.236 1.00 86.38 96 CYS A N 1
ATOM 776 C CA . CYS A 1 96 ? 2.897 8.533 4.360 1.00 86.38 96 CYS A CA 1
ATOM 777 C C . CYS A 1 96 ? 2.567 8.114 5.802 1.00 86.38 96 CYS A C 1
ATOM 779 O O . CYS A 1 96 ? 2.026 7.025 6.003 1.00 86.38 96 CYS A O 1
ATOM 781 N N . LEU A 1 97 ? 2.869 8.957 6.800 1.00 87.12 97 LEU A N 1
ATOM 782 C CA . LEU A 1 97 ? 2.632 8.645 8.207 1.00 87.12 97 LEU A CA 1
ATOM 783 C C . LEU A 1 97 ? 1.141 8.507 8.500 1.00 87.12 97 LEU A C 1
ATOM 785 O O . LEU A 1 97 ? 0.360 9.454 8.386 1.00 87.12 97 LEU A O 1
ATOM 789 N N . TYR A 1 98 ? 0.755 7.330 8.984 1.00 84.62 98 TYR A N 1
ATOM 790 C CA . TYR A 1 98 ? -0.571 7.131 9.541 1.00 84.62 98 TYR A CA 1
ATOM 791 C C . TYR A 1 98 ? -0.566 7.410 11.044 1.00 84.62 98 TYR A C 1
ATOM 793 O O . TYR A 1 98 ? -0.098 6.603 11.846 1.00 84.62 98 TYR A O 1
ATOM 801 N N . THR A 1 99 ? -1.128 8.551 11.438 1.00 84.44 99 THR A N 1
ATOM 802 C CA . THR A 1 99 ? -1.370 8.872 12.847 1.00 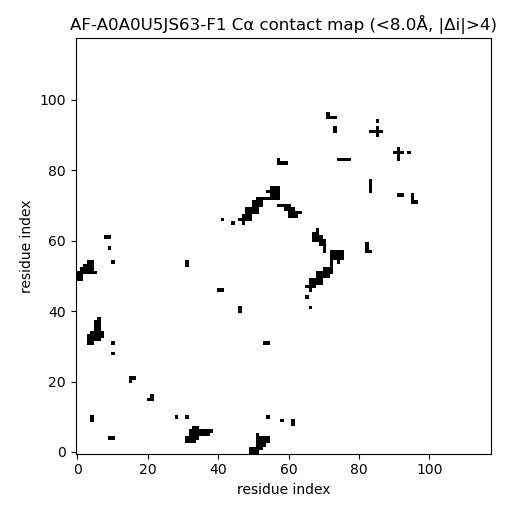84.44 99 THR A CA 1
ATOM 803 C C . THR A 1 99 ? -2.854 8.711 13.154 1.00 84.44 99 THR A C 1
ATOM 805 O O . THR A 1 99 ? -3.721 9.345 12.549 1.00 84.44 99 THR A O 1
ATOM 808 N N . LYS A 1 100 ? -3.184 7.837 14.111 1.00 80.31 100 LYS A N 1
ATOM 809 C CA . LYS A 1 100 ? -4.552 7.760 14.630 1.00 80.31 100 LYS A CA 1
ATOM 810 C C . LYS A 1 100 ? -4.823 9.066 15.373 1.00 80.31 100 LYS A C 1
ATOM 812 O O . LYS A 1 100 ? -4.229 9.305 16.423 1.00 80.31 100 LYS A O 1
ATOM 817 N N . LYS A 1 101 ? -5.710 9.914 14.842 1.00 72.62 101 LYS A N 1
ATOM 818 C CA . LYS A 1 101 ? -6.157 11.114 15.562 1.00 72.62 101 LYS A CA 1
ATOM 819 C C . LYS A 1 101 ? -6.782 10.672 16.884 1.00 72.62 101 LYS A C 1
ATOM 821 O O . LYS A 1 101 ? -7.849 10.064 16.901 1.00 72.62 101 LYS A O 1
ATOM 826 N N . SER A 1 102 ? -6.087 10.945 17.983 1.00 66.62 102 SER A N 1
ATOM 827 C CA . SER A 1 102 ? -6.601 10.683 19.320 1.00 66.62 102 SER A CA 1
ATOM 828 C C . SER A 1 102 ? -7.660 11.733 19.648 1.00 66.62 102 SER A C 1
ATOM 830 O O . SER A 1 102 ? -7.391 12.933 19.615 1.00 66.62 102 SER A O 1
ATOM 832 N N . SER A 1 103 ? -8.875 11.297 19.970 1.00 64.88 103 SER A N 1
ATOM 833 C CA . SER A 1 103 ? -9.981 12.165 20.398 1.00 64.88 103 SER A CA 1
ATOM 834 C C . SER A 1 103 ? -9.817 12.700 21.831 1.00 64.88 103 SER A C 1
ATOM 836 O O . SER A 1 103 ? -10.697 13.397 22.333 1.00 64.88 103 SER A O 1
ATOM 838 N N . PHE A 1 104 ? -8.688 12.423 22.489 1.00 57.38 104 PHE A N 1
ATOM 839 C CA . PHE A 1 104 ? -8.485 12.656 23.920 1.00 57.38 104 PHE A CA 1
ATOM 840 C C . PHE A 1 104 ? -8.419 14.140 24.341 1.00 57.38 104 PHE A C 1
ATOM 842 O O . PHE A 1 104 ? -8.610 14.455 25.510 1.00 57.38 104 PHE A O 1
ATOM 849 N N . PHE A 1 105 ? -8.225 15.086 23.415 1.00 56.19 105 PHE A N 1
ATOM 850 C CA . PHE A 1 105 ? -7.940 16.491 23.757 1.00 56.19 105 PHE A CA 1
ATOM 851 C C . PHE A 1 105 ? -9.107 17.488 23.626 1.00 56.19 105 PHE A C 1
ATOM 853 O O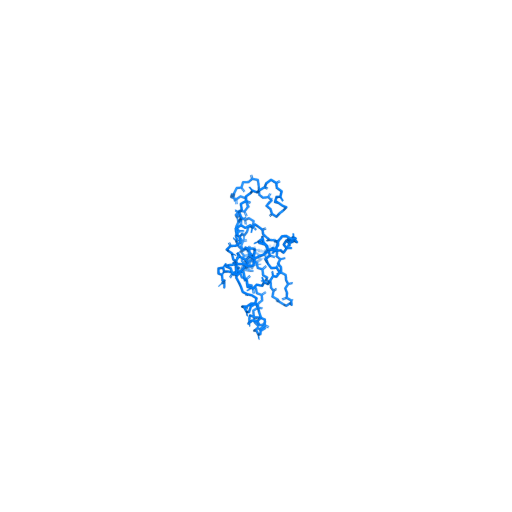 . PHE A 1 105 ? -8.878 18.694 23.584 1.00 56.19 105 PHE A O 1
ATOM 860 N N . LYS A 1 106 ? -10.373 17.041 23.595 1.00 53.69 106 LYS A N 1
ATOM 861 C CA . LYS A 1 106 ? -11.530 17.963 23.483 1.00 53.69 106 LYS A CA 1
ATOM 862 C C . LYS A 1 106 ? -12.216 18.370 24.796 1.00 53.69 106 LYS A C 1
ATOM 864 O O . LYS A 1 106 ? -13.203 19.096 24.736 1.00 53.69 106 LYS A O 1
ATOM 869 N N . LYS A 1 107 ? -11.729 17.969 25.979 1.00 51.00 107 LYS A N 1
ATOM 870 C CA . LYS A 1 107 ? -12.473 18.182 27.240 1.00 51.00 107 LYS A CA 1
ATOM 871 C C . LYS A 1 107 ? -11.657 18.813 28.376 1.00 51.00 107 LYS A C 1
ATOM 873 O O . LYS A 1 107 ? -11.589 18.245 29.452 1.00 51.00 107 LYS A O 1
ATOM 878 N N . ARG A 1 108 ? -11.066 19.997 28.167 1.00 52.47 108 ARG A N 1
ATOM 879 C CA . ARG A 1 108 ? -10.630 20.898 29.264 1.00 52.47 108 ARG A CA 1
ATOM 880 C C . ARG A 1 108 ? -10.616 22.369 28.829 1.00 52.47 108 ARG A C 1
ATOM 882 O O . ARG A 1 108 ? -9.559 22.970 28.740 1.00 52.47 108 ARG A O 1
ATOM 889 N N . ARG A 1 109 ? -11.785 22.950 28.548 1.00 52.12 109 ARG A N 1
ATOM 890 C CA . ARG A 1 109 ? -12.050 24.397 28.709 1.00 52.12 109 ARG A CA 1
ATOM 891 C C . ARG A 1 109 ? -13.555 24.606 28.843 1.00 52.12 109 ARG A C 1
ATOM 893 O O . ARG A 1 109 ? -14.236 24.755 27.837 1.00 52.12 109 ARG A O 1
ATOM 900 N N . LYS A 1 110 ? -14.057 24.539 30.074 1.00 52.06 110 LYS A N 1
ATOM 901 C CA . LYS A 1 110 ? -15.244 25.243 30.588 1.00 52.06 110 LYS A CA 1
ATOM 902 C C . LYS A 1 110 ? -15.275 25.020 32.106 1.00 52.06 110 LYS A C 1
ATOM 904 O O . LYS A 1 110 ? -14.965 23.910 32.535 1.00 52.06 110 LYS A O 1
ATOM 909 N N . ASN A 1 111 ? -15.637 26.075 32.840 1.00 47.59 111 ASN A N 1
ATOM 910 C CA . ASN A 1 111 ? -15.604 26.279 34.303 1.00 47.59 111 ASN A CA 1
ATOM 911 C C . ASN A 1 111 ? -14.250 26.879 34.721 1.00 47.59 111 ASN A C 1
ATOM 913 O O . ASN A 1 111 ? -13.232 26.226 34.536 1.00 47.59 111 ASN A O 1
ATOM 917 N N . THR A 1 112 ? -14.118 28.121 35.188 1.00 47.69 112 THR A N 1
ATOM 918 C CA . THR A 1 112 ? -14.945 29.015 36.035 1.00 47.69 112 THR A CA 1
ATOM 919 C C . THR A 1 112 ? -14.687 30.477 35.580 1.00 47.69 112 THR A C 1
ATOM 921 O O . THR A 1 112 ? -13.636 30.731 35.003 1.00 47.69 112 THR A O 1
ATOM 924 N N . CYS A 1 113 ? -15.572 31.474 35.663 1.00 39.94 113 CYS A N 1
ATOM 925 C CA . CYS A 1 113 ? -16.257 32.002 36.842 1.00 39.94 113 CYS A CA 1
ATOM 926 C C . CYS A 1 113 ? -17.560 32.718 36.427 1.00 39.94 113 CYS A C 1
ATOM 928 O O . CYS A 1 113 ? -17.550 33.536 35.512 1.00 39.94 113 CYS A O 1
ATOM 930 N N . ASN A 1 114 ? -18.644 32.414 37.135 1.00 45.59 114 ASN A N 1
ATOM 931 C CA . ASN A 1 114 ? -19.772 33.313 37.379 1.00 45.59 114 ASN A CA 1
ATOM 932 C C . ASN A 1 114 ? -19.811 33.549 38.899 1.00 45.59 114 ASN A C 1
ATOM 934 O O . ASN A 1 114 ? -19.301 32.706 39.635 1.00 45.59 114 ASN A O 1
ATOM 938 N N . GLU A 1 115 ? -20.470 34.639 39.301 1.00 45.19 115 GLU A N 1
ATOM 939 C CA . GLU A 1 115 ? -20.596 35.232 40.650 1.00 45.19 115 GLU A CA 1
ATOM 940 C C . GLU A 1 115 ? -19.486 36.261 40.944 1.00 45.19 115 GLU A C 1
ATOM 942 O O . GLU A 1 115 ? -18.306 35.987 40.759 1.00 45.19 115 GLU A O 1
ATOM 947 N N . VAL A 1 116 ? -19.784 37.510 41.322 1.00 43.53 116 VAL A N 1
ATOM 948 C CA . VAL A 1 116 ? -20.826 37.967 42.258 1.00 43.53 116 VAL A CA 1
ATOM 949 C C . VAL A 1 116 ? -21.390 39.332 41.816 1.00 43.53 116 VAL A C 1
ATOM 951 O O . VAL A 1 116 ? -20.630 40.257 41.536 1.00 43.53 116 VAL A O 1
ATOM 954 N N . GLY A 1 117 ? -22.725 39.429 41.746 1.00 43.06 117 GLY A N 1
ATOM 955 C CA . GLY A 1 117 ? -23.475 40.688 41.829 1.00 43.06 117 GLY A CA 1
ATOM 956 C C . GLY A 1 117 ? -23.551 41.170 43.281 1.00 43.06 117 GLY A C 1
ATOM 957 O O . GLY A 1 117 ? -23.394 40.371 44.202 1.00 43.06 117 GLY A O 1
ATOM 958 N N . ASN A 1 118 ? -23.754 42.467 43.472 1.00 38.84 118 ASN A N 1
ATOM 959 C CA . ASN A 1 118 ? -23.117 43.280 44.502 1.00 38.84 118 ASN A CA 1
ATOM 960 C C . ASN A 1 118 ? -23.175 44.759 44.120 1.00 38.84 118 ASN A C 1
ATOM 962 O O . ASN A 1 118 ? -22.102 45.381 44.250 1.00 38.84 118 ASN A O 1
#

Solvent-accessible surface area (backbone atoms only — not comparable to full-atom values): 7510 Å² total; per-residue (Å²): 119,49,57,43,31,38,43,62,87,80,54,90,81,80,91,62,89,50,68,73,58,38,54,54,48,52,58,52,52,60,73,46,38,40,50,64,53,34,60,55,51,69,74,42,86,83,51,47,66,44,43,23,28,78,73,55,44,41,57,73,82,43,74,57,93,77,29,38,39,38,53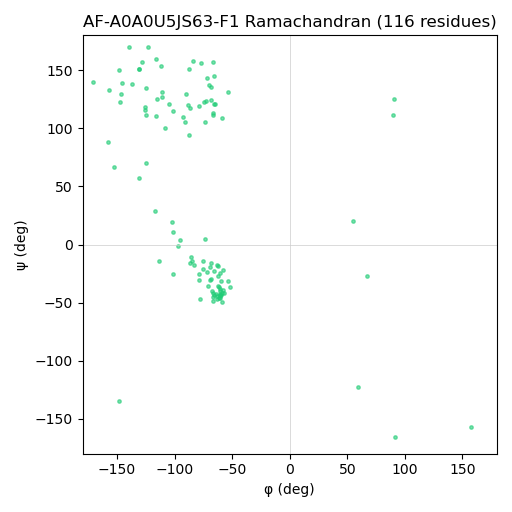,57,30,60,39,65,94,50,101,84,41,87,61,59,79,42,95,45,72,65,51,31,41,59,72,46,59,85,73,80,82,73,80,82,81,80,82,85,89,81,89,85,87,83,88,80,89,134

pLDDT: mean 85.01, std 15.35, range [38.84, 97.38]

Foldseek 3Di:
DEAADQAPVVDDDDDDPDPVVVVVVVVVSVVRYDPVNVVVLVVDPPAQEDEYESPQAADDWDDDDRYIYAYLRLHDDDPPRPRNDDPDSVRSNVVSDDDDPDPPPPPPDDDDDDDDDD